Protein AF-A0AAD4KAY8-F1 (afdb_monomer_lite)

Structure (mmCIF, N/CA/C/O backbone):
data_AF-A0AAD4KAY8-F1
#
_entry.id   AF-A0AAD4KAY8-F1
#
loop_
_atom_site.group_PDB
_atom_site.id
_atom_site.type_symbol
_atom_site.label_atom_id
_atom_site.label_alt_id
_atom_site.label_comp_id
_atom_site.label_asym_id
_atom_site.label_entity_id
_atom_site.label_seq_id
_atom_site.pdbx_PDB_ins_code
_atom_site.Cartn_x
_atom_site.Cartn_y
_atom_site.Cartn_z
_atom_site.occupancy
_atom_site.B_iso_or_equiv
_atom_site.auth_seq_id
_atom_site.auth_comp_id
_atom_site.auth_asym_id
_atom_site.auth_atom_id
_atom_site.pdbx_PDB_model_num
ATOM 1 N N . LYS A 1 1 ? -42.392 34.243 17.794 1.00 36.31 1 LYS A N 1
ATOM 2 C CA . LYS A 1 1 ? -41.174 33.563 17.279 1.00 36.31 1 LYS A CA 1
ATOM 3 C C . LYS A 1 1 ? -41.173 32.119 17.792 1.00 36.31 1 LYS A C 1
ATOM 5 O O . LYS A 1 1 ? -40.997 31.931 18.987 1.00 36.31 1 LYS A O 1
ATOM 10 N N . LYS A 1 2 ? -41.476 31.123 16.945 1.00 36.28 2 LYS A N 1
ATOM 11 C CA . LYS A 1 2 ? -41.478 29.690 17.316 1.00 36.28 2 LYS A CA 1
ATOM 12 C C . LYS A 1 2 ? -40.040 29.150 17.259 1.00 36.28 2 LYS A C 1
ATOM 14 O O . LYS A 1 2 ? -39.381 29.322 16.239 1.00 36.28 2 LYS A O 1
ATOM 19 N N . LYS A 1 3 ? -39.562 28.533 18.347 1.00 36.69 3 LYS A N 1
ATOM 20 C CA . LYS A 1 3 ? -38.301 27.770 18.392 1.00 36.69 3 LYS A CA 1
ATOM 21 C C . LYS A 1 3 ? -38.466 26.500 17.550 1.00 36.69 3 LYS A C 1
ATOM 23 O O . LYS A 1 3 ? -39.408 25.746 17.780 1.00 36.69 3 LYS A O 1
ATOM 28 N N . ALA A 1 4 ? -37.568 26.281 16.592 1.00 39.19 4 ALA A N 1
ATOM 29 C CA . ALA A 1 4 ? -37.466 25.016 15.875 1.00 39.19 4 ALA A CA 1
ATOM 30 C C . ALA A 1 4 ? -36.885 23.957 16.822 1.00 39.19 4 ALA A C 1
ATOM 32 O O . ALA A 1 4 ? -35.820 24.158 17.408 1.00 39.19 4 ALA A O 1
ATOM 33 N N . ALA A 1 5 ? -37.624 22.866 17.008 1.00 39.81 5 ALA A N 1
ATOM 34 C CA . ALA A 1 5 ? -37.174 21.705 17.754 1.00 39.81 5 ALA A CA 1
ATOM 35 C C . ALA A 1 5 ? -36.004 21.045 17.008 1.00 39.81 5 ALA A C 1
ATOM 37 O O . ALA A 1 5 ? -36.110 20.732 15.823 1.00 39.81 5 ALA A O 1
ATOM 38 N N . SER A 1 6 ? -34.891 20.860 17.714 1.00 44.34 6 SER A N 1
ATOM 39 C CA . SER A 1 6 ? -33.752 20.056 17.276 1.00 44.34 6 SER A CA 1
ATOM 40 C C . SER A 1 6 ? -34.209 18.605 17.133 1.00 44.34 6 SER A C 1
ATOM 42 O O . SER A 1 6 ? -34.386 17.918 18.135 1.00 44.34 6 SER A O 1
ATOM 44 N N . ALA A 1 7 ? -34.437 18.150 15.901 1.00 42.81 7 ALA A N 1
ATOM 45 C CA . ALA A 1 7 ? -34.667 16.741 15.621 1.00 42.81 7 ALA A CA 1
ATOM 46 C C . ALA A 1 7 ? -33.369 15.972 15.901 1.00 42.81 7 ALA A C 1
ATOM 48 O O . ALA A 1 7 ? -32.362 16.186 15.225 1.00 42.81 7 ALA A O 1
ATOM 49 N N . GLU A 1 8 ? -33.380 15.108 16.916 1.00 43.66 8 GLU A N 1
ATOM 50 C CA . GLU A 1 8 ? -32.260 14.210 17.186 1.00 43.66 8 GLU A CA 1
ATOM 51 C C . GLU A 1 8 ? -31.986 13.336 15.949 1.00 43.66 8 GLU A C 1
ATOM 53 O O . GLU A 1 8 ? -32.925 12.797 15.348 1.00 43.66 8 GLU A O 1
ATOM 58 N N . PRO A 1 9 ? -30.717 13.202 15.525 1.00 45.34 9 PRO A N 1
ATOM 59 C CA . PRO A 1 9 ? -30.378 12.424 14.346 1.00 45.34 9 PRO A CA 1
ATOM 60 C C . PRO A 1 9 ? -30.723 10.952 14.595 1.00 45.34 9 PRO A C 1
ATOM 62 O O . PRO A 1 9 ? -30.196 10.317 15.507 1.00 45.34 9 PRO A O 1
ATOM 65 N N . LYS A 1 10 ? -31.625 10.398 13.777 1.00 49.97 10 LYS A N 1
ATOM 66 C CA . LYS A 1 10 ? -31.966 8.970 13.799 1.00 49.97 10 LYS A CA 1
ATOM 67 C C . LYS A 1 10 ? -30.726 8.160 13.411 1.00 49.97 10 LYS A C 1
ATOM 69 O O . LYS A 1 10 ? -30.327 8.162 12.251 1.00 49.97 10 LYS A O 1
ATOM 74 N N . PHE A 1 11 ? -30.119 7.481 14.381 1.00 45.50 11 PHE A N 1
ATOM 75 C CA . PHE A 1 11 ? -28.965 6.611 14.159 1.00 45.50 11 PHE A CA 1
ATOM 76 C C . PHE A 1 11 ? -29.400 5.313 13.466 1.00 45.50 11 PHE A C 1
ATOM 78 O O . PHE A 1 11 ? -29.988 4.436 14.098 1.00 45.50 11 PHE A O 1
ATOM 85 N N . ASP A 1 12 ? -29.086 5.175 12.179 1.00 54.50 12 ASP A N 1
ATOM 86 C CA . ASP A 1 12 ? -29.173 3.894 11.472 1.00 54.50 12 ASP A CA 1
ATOM 87 C C . ASP A 1 12 ? -27.870 3.093 11.675 1.00 54.50 12 ASP A C 1
ATOM 89 O O . ASP A 1 12 ? -26.769 3.649 11.681 1.00 54.50 12 ASP A O 1
ATOM 93 N N . LYS A 1 13 ? -27.972 1.766 11.825 1.00 49.97 13 LYS A N 1
ATOM 94 C CA . LYS A 1 13 ? -26.825 0.848 11.974 1.00 49.97 13 LYS A CA 1
ATOM 95 C C . LYS A 1 13 ? -25.861 0.943 10.784 1.00 49.97 13 LYS A C 1
ATOM 97 O O . LYS A 1 13 ? -24.660 0.737 10.952 1.00 49.97 13 LYS A O 1
ATOM 102 N N . ASN A 1 14 ? -26.366 1.340 9.617 1.00 53.44 14 ASN A N 1
ATOM 103 C CA . ASN A 1 14 ? -25.578 1.570 8.404 1.00 53.44 14 ASN A CA 1
ATOM 104 C C . ASN A 1 14 ? -24.743 2.866 8.443 1.00 53.44 14 ASN A C 1
ATOM 106 O O . ASN A 1 14 ? -23.851 3.041 7.619 1.00 53.44 14 ASN A O 1
ATOM 110 N N . MET A 1 15 ? -24.975 3.761 9.413 1.00 51.41 15 MET A N 1
ATOM 111 C CA . MET A 1 15 ? -24.183 4.986 9.602 1.00 51.41 15 MET A CA 1
ATOM 112 C C . MET A 1 15 ? -22.909 4.759 10.418 1.00 51.41 15 MET A C 1
ATOM 114 O O . MET A 1 15 ? -22.069 5.652 10.502 1.00 51.41 15 MET A O 1
ATOM 118 N N . PHE A 1 16 ? -22.732 3.583 11.026 1.00 57.53 16 PHE A N 1
ATOM 119 C CA . PHE A 1 16 ? -21.571 3.311 11.874 1.00 57.53 16 PHE A CA 1
ATOM 120 C C . PHE A 1 16 ? -20.233 3.419 11.115 1.00 57.53 16 PHE A C 1
ATOM 122 O O . PHE A 1 16 ? -19.328 4.077 11.627 1.00 57.53 16 PHE A O 1
ATOM 129 N N . PRO A 1 17 ? -20.096 2.894 9.880 1.00 53.69 17 PRO A N 1
ATOM 130 C CA . PRO A 1 17 ? -18.891 3.087 9.072 1.00 53.69 17 PRO A CA 1
ATOM 131 C C . PRO A 1 17 ? -18.661 4.548 8.636 1.00 53.69 17 PRO A C 1
ATOM 133 O O . PRO A 1 17 ? -17.521 5.016 8.638 1.00 53.69 17 PRO A O 1
ATOM 136 N N . LEU A 1 18 ? -19.735 5.292 8.324 1.00 52.56 18 LEU A N 1
ATOM 137 C CA . LEU A 1 18 ? -19.691 6.730 8.006 1.00 52.56 18 LEU A CA 1
ATOM 138 C C . LEU A 1 18 ? -19.174 7.538 9.202 1.00 52.56 18 LEU A C 1
ATOM 140 O O . LEU A 1 18 ? -18.240 8.329 9.065 1.00 52.56 18 LEU A O 1
ATOM 144 N N . MET A 1 19 ? -19.714 7.281 10.393 1.00 55.97 19 MET A N 1
ATOM 145 C CA . MET A 1 19 ? -19.264 7.925 11.624 1.00 55.97 19 MET A CA 1
ATOM 146 C C . MET A 1 19 ? -17.838 7.540 11.990 1.00 55.97 19 MET A C 1
ATOM 148 O O . MET A 1 19 ? -17.066 8.401 12.393 1.00 55.97 19 MET A O 1
ATOM 152 N N . LEU A 1 20 ? -17.451 6.277 11.797 1.00 58.75 20 LEU A N 1
ATOM 153 C CA . LEU A 1 20 ? -16.079 5.850 12.044 1.00 58.75 20 LEU A CA 1
ATOM 154 C C . LEU A 1 20 ? -15.080 6.599 11.165 1.00 58.75 20 LEU A C 1
ATOM 156 O O . LEU A 1 20 ? -14.013 6.980 11.636 1.00 58.75 20 LEU A O 1
ATOM 160 N N . SER A 1 21 ? -15.429 6.822 9.896 1.00 52.41 21 SER A N 1
ATOM 161 C CA . SER A 1 21 ? -14.583 7.573 8.971 1.00 52.41 21 SER A CA 1
ATOM 162 C C . SER A 1 21 ? -14.414 9.032 9.414 1.00 52.41 21 SER A C 1
ATOM 164 O O . SER A 1 21 ? -13.287 9.517 9.456 1.00 52.41 21 SER A O 1
ATOM 166 N N . GLY A 1 22 ? -15.497 9.690 9.849 1.00 50.00 22 GLY A N 1
ATOM 167 C CA . GLY A 1 22 ? -15.484 11.068 10.355 1.00 50.00 22 GLY A CA 1
ATOM 168 C C . GLY A 1 22 ? -14.915 11.231 11.766 1.00 50.00 22 GLY A C 1
ATOM 169 O O . GLY A 1 22 ? -14.688 12.355 12.200 1.00 50.00 22 GLY A O 1
ATOM 170 N N . LEU A 1 23 ? -14.691 10.128 12.485 1.00 50.00 23 LEU A N 1
ATOM 171 C CA . LEU A 1 23 ? -14.100 10.129 13.822 1.00 50.00 23 LEU A CA 1
ATOM 172 C C . LEU A 1 23 ? -12.620 9.721 13.816 1.00 50.00 23 LEU A C 1
ATOM 174 O O . LEU A 1 23 ? -11.842 10.179 14.649 1.00 50.00 23 LEU A O 1
ATOM 178 N N . LEU A 1 24 ? -12.218 8.874 12.862 1.00 53.47 24 LEU A N 1
ATOM 179 C CA . LEU A 1 24 ? -10.817 8.519 12.615 1.00 53.47 24 LEU A CA 1
ATOM 180 C C . LEU A 1 24 ? -10.077 9.576 11.778 1.00 53.47 24 LEU A C 1
ATOM 182 O O . LEU A 1 24 ? -8.848 9.618 11.799 1.00 53.47 24 LEU A O 1
ATOM 186 N N . LEU A 1 25 ? -10.804 10.431 11.059 1.00 48.06 25 LEU A N 1
ATOM 187 C CA . LEU A 1 25 ? -10.283 11.581 10.323 1.00 48.06 25 LEU A CA 1
ATOM 188 C C . LEU A 1 25 ? -10.868 12.852 10.946 1.00 48.06 25 LEU A C 1
ATOM 190 O O . LEU A 1 25 ? -12.035 12.863 11.315 1.00 48.06 25 LEU A O 1
ATOM 194 N N . LYS A 1 26 ? -10.082 13.934 11.060 1.00 43.00 26 LYS A N 1
ATOM 195 C CA . LYS A 1 26 ? -10.630 15.260 11.413 1.00 43.00 26 LYS A CA 1
ATOM 196 C C . LYS A 1 26 ? -11.836 15.577 10.507 1.00 43.00 26 LYS A C 1
ATOM 198 O O . LYS A 1 26 ? -11.803 15.184 9.339 1.00 43.00 26 LYS A O 1
ATOM 203 N N . PRO A 1 27 ? -12.865 16.281 11.015 1.00 38.31 27 PRO A N 1
ATOM 204 C CA . PRO A 1 27 ? -14.158 16.398 10.351 1.00 38.31 27 PRO A CA 1
ATOM 205 C C . PRO A 1 27 ? -14.000 17.106 9.003 1.00 38.31 27 PRO A C 1
ATOM 207 O O . PRO A 1 27 ? -13.787 18.314 8.937 1.00 38.31 27 PRO A O 1
ATOM 210 N N . GLY A 1 28 ? -14.072 16.326 7.929 1.00 44.38 28 GLY A N 1
ATOM 211 C CA . GLY A 1 28 ? -14.310 16.799 6.572 1.00 44.38 28 GLY A CA 1
ATOM 212 C C . GLY A 1 28 ? -15.764 16.519 6.182 1.00 44.38 28 GLY A C 1
ATOM 213 O O . GLY A 1 28 ? -16.425 15.718 6.849 1.00 44.38 28 GLY A O 1
ATOM 214 N N . PRO A 1 29 ? -16.284 17.172 5.130 1.00 39.28 29 PRO A N 1
ATOM 215 C CA . PRO A 1 29 ? -17.653 16.956 4.673 1.00 39.28 29 PRO A CA 1
ATOM 216 C C . PRO A 1 29 ? -17.898 15.468 4.368 1.00 39.28 29 PRO A C 1
ATOM 218 O O . PRO A 1 29 ? -16.969 14.775 3.937 1.00 39.28 29 PRO A O 1
ATOM 221 N N . PRO A 1 30 ? -19.123 14.958 4.602 1.00 45.25 30 PRO A N 1
ATOM 222 C CA . PRO A 1 30 ? -19.436 13.555 4.380 1.00 45.25 30 PRO A CA 1
ATOM 223 C C . PRO A 1 30 ? -19.194 13.223 2.908 1.00 45.25 30 PRO A C 1
ATOM 225 O O . PRO A 1 30 ? -19.832 13.789 2.020 1.00 45.25 30 PRO A O 1
ATOM 228 N N . LEU A 1 31 ? -18.245 12.321 2.645 1.00 46.00 31 LEU A N 1
ATOM 229 C CA . LEU A 1 31 ? -18.086 11.765 1.311 1.00 46.00 31 LEU A CA 1
ATOM 230 C C . LEU A 1 31 ? -19.378 11.011 0.978 1.00 46.00 31 LEU A C 1
ATOM 232 O O . LEU A 1 31 ? -19.847 10.184 1.760 1.00 46.00 31 LEU A O 1
ATOM 236 N N . ASN A 1 32 ? -19.957 11.325 -0.177 1.00 43.53 32 ASN A N 1
ATOM 237 C CA . ASN A 1 32 ? -21.133 10.658 -0.720 1.00 43.53 32 ASN A CA 1
ATOM 238 C C . ASN A 1 32 ? -20.704 9.277 -1.256 1.00 43.53 32 ASN A C 1
ATOM 240 O O . ASN A 1 32 ? -20.584 9.066 -2.457 1.00 43.53 32 ASN A O 1
ATOM 244 N N . VAL A 1 33 ? -20.337 8.384 -0.335 1.00 48.16 33 VAL A N 1
ATOM 245 C CA . VAL A 1 33 ? -19.791 7.046 -0.593 1.00 48.16 33 VAL A CA 1
ATOM 246 C C . VAL A 1 33 ? -20.963 6.084 -0.749 1.00 48.16 33 VAL A C 1
ATOM 248 O O . VAL A 1 33 ? -21.768 5.937 0.175 1.00 48.16 33 VAL A O 1
ATOM 251 N N . LYS A 1 34 ? -21.084 5.423 -1.906 1.00 48.19 34 LYS A N 1
ATOM 252 C CA . LYS A 1 34 ? -22.111 4.389 -2.105 1.00 48.19 34 LYS A CA 1
ATOM 253 C C . LYS A 1 34 ? -21.877 3.254 -1.109 1.00 48.19 34 LYS A C 1
ATOM 255 O O . LYS A 1 34 ? -20.740 2.857 -0.886 1.00 48.19 34 LYS A O 1
ATOM 260 N N . LEU A 1 35 ? -22.942 2.687 -0.533 1.00 47.69 35 LEU A N 1
ATOM 261 C CA . LEU A 1 35 ? -22.835 1.648 0.505 1.00 47.69 35 LEU A CA 1
ATOM 262 C C . LEU A 1 35 ? -21.985 0.433 0.061 1.00 47.69 35 LEU A C 1
ATOM 264 O O . LEU A 1 35 ? -21.334 -0.215 0.875 1.00 47.69 35 LEU A O 1
ATOM 268 N N . GLU A 1 36 ? -21.950 0.160 -1.243 1.00 50.38 36 GLU A N 1
ATOM 269 C CA . GLU A 1 36 ? -21.136 -0.875 -1.892 1.00 50.38 36 GLU A CA 1
ATOM 270 C C . GLU A 1 36 ? -19.626 -0.692 -1.661 1.00 50.38 36 GLU A C 1
ATOM 272 O O . GLU A 1 36 ? -18.888 -1.674 -1.574 1.00 50.38 36 GLU A O 1
ATOM 277 N N . GLU A 1 37 ? -19.162 0.546 -1.473 1.00 50.72 37 GLU A N 1
ATOM 278 C CA . GLU A 1 37 ? -17.761 0.859 -1.197 1.00 50.72 37 GLU A CA 1
ATOM 279 C C . GLU A 1 37 ? -17.325 0.409 0.214 1.00 50.72 37 GLU A C 1
ATOM 281 O O . GLU A 1 37 ? -16.130 0.204 0.435 1.00 50.72 37 GLU A O 1
ATOM 286 N N . TYR A 1 38 ? -18.263 0.123 1.134 1.00 55.66 38 TYR A N 1
ATOM 287 C CA . TYR A 1 38 ? -17.968 -0.461 2.455 1.00 55.66 38 TYR A CA 1
ATOM 288 C C . TYR A 1 38 ? -17.605 -1.949 2.426 1.00 55.66 38 TYR A C 1
ATOM 290 O O . TYR A 1 38 ? -17.139 -2.486 3.435 1.00 55.66 38 TYR A O 1
ATOM 298 N N . ASN A 1 39 ? -17.769 -2.632 1.289 1.00 64.94 39 ASN A N 1
ATOM 299 C CA . ASN A 1 39 ? -17.306 -4.014 1.149 1.00 64.94 39 ASN A CA 1
ATOM 300 C C . ASN A 1 39 ? -15.783 -4.120 0.979 1.00 64.94 39 ASN A C 1
ATOM 302 O O . ASN A 1 39 ? -15.229 -5.217 1.107 1.00 64.94 39 ASN A O 1
ATOM 306 N N . HIS A 1 40 ? -15.087 -3.005 0.737 1.00 74.25 40 HIS A N 1
ATOM 307 C CA . HIS A 1 40 ? -13.633 -2.988 0.627 1.00 74.25 40 HIS A CA 1
ATOM 308 C C . HIS A 1 40 ? -12.994 -3.044 2.016 1.00 74.25 40 HIS A C 1
ATOM 310 O O . HIS A 1 40 ? -12.752 -2.031 2.667 1.00 74.25 40 HIS A O 1
ATOM 316 N N . LYS A 1 41 ? -12.731 -4.265 2.483 1.00 86.38 41 LYS A N 1
ATOM 317 C CA . LYS A 1 41 ? -12.067 -4.545 3.769 1.00 86.38 41 LYS A CA 1
ATOM 318 C C . LYS A 1 41 ? -10.551 -4.670 3.647 1.00 86.38 41 LYS A C 1
ATOM 320 O O . LYS A 1 41 ? -9.884 -5.023 4.617 1.00 86.38 41 LYS A O 1
ATOM 325 N N . TYR A 1 42 ? -10.006 -4.419 2.462 1.00 92.88 42 TYR A N 1
ATOM 326 C CA . TYR A 1 42 ? -8.589 -4.573 2.183 1.00 92.88 42 TYR A CA 1
ATOM 327 C C . TYR A 1 42 ? -8.062 -3.359 1.428 1.00 92.88 42 TYR A C 1
ATOM 329 O O . TYR A 1 42 ? -8.736 -2.785 0.572 1.00 92.88 42 TYR A O 1
ATOM 337 N N . LEU A 1 43 ? -6.832 -2.987 1.755 1.00 95.62 43 LEU A N 1
ATOM 338 C CA . LEU A 1 43 ? -6.012 -2.104 0.947 1.00 95.62 43 LEU A CA 1
ATOM 339 C C . LEU A 1 43 ? -5.036 -2.984 0.164 1.00 95.62 43 LEU A C 1
ATOM 341 O O . LEU A 1 43 ? -4.174 -3.637 0.760 1.00 95.62 43 LEU A O 1
ATOM 345 N N . GLY A 1 44 ? -5.216 -3.033 -1.152 1.00 96.50 44 GLY A N 1
ATOM 346 C CA . GLY A 1 44 ? -4.275 -3.639 -2.079 1.00 96.50 44 GLY A CA 1
ATOM 347 C C . GLY A 1 44 ? -3.183 -2.641 -2.437 1.00 96.50 44 GLY A C 1
ATOM 348 O O . GLY A 1 44 ? -3.428 -1.441 -2.534 1.00 96.50 44 GLY A O 1
ATOM 349 N N . VAL A 1 45 ? -1.967 -3.136 -2.610 1.00 97.31 45 VAL A N 1
ATOM 350 C CA . VAL A 1 45 ? -0.823 -2.372 -3.095 1.00 97.31 45 VAL A CA 1
ATOM 351 C C . VAL A 1 45 ? -0.149 -3.161 -4.203 1.00 97.31 45 VAL A C 1
ATOM 353 O O . VAL A 1 45 ? 0.313 -4.282 -3.974 1.00 97.31 45 VAL A O 1
ATOM 356 N N . LEU A 1 46 ? -0.104 -2.574 -5.394 1.00 97.25 46 LEU A N 1
ATOM 357 C CA . LEU A 1 46 ? 0.672 -3.066 -6.523 1.00 97.25 46 LEU A CA 1
ATOM 358 C C . LEU A 1 46 ? 2.082 -2.468 -6.442 1.00 97.25 46 LEU A C 1
ATOM 360 O O . LEU A 1 46 ? 2.234 -1.246 -6.458 1.00 97.25 46 LEU A O 1
ATOM 364 N N . CYS A 1 47 ? 3.102 -3.320 -6.348 1.00 95.94 47 CYS A N 1
ATOM 365 C CA . CYS A 1 47 ? 4.503 -2.913 -6.293 1.00 95.94 47 CYS A CA 1
ATOM 366 C C . CYS A 1 47 ? 5.129 -3.041 -7.683 1.00 95.94 47 CYS A C 1
ATOM 368 O O . CYS A 1 47 ? 5.197 -4.131 -8.259 1.00 95.94 47 CYS A O 1
ATOM 370 N N . ILE A 1 48 ? 5.630 -1.927 -8.198 1.00 95.56 48 ILE A N 1
ATOM 371 C CA . ILE A 1 48 ? 6.207 -1.800 -9.533 1.00 95.56 48 ILE A CA 1
ATOM 372 C C . ILE A 1 48 ? 7.629 -1.269 -9.383 1.00 95.56 48 ILE A C 1
ATOM 374 O O . ILE A 1 48 ? 7.920 -0.440 -8.521 1.00 95.56 48 ILE A O 1
ATOM 378 N N . LYS A 1 49 ? 8.534 -1.739 -10.232 1.00 94.50 49 LYS A N 1
ATOM 379 C CA . LYS A 1 49 ? 9.885 -1.205 -10.372 1.00 94.50 49 LYS A CA 1
ATOM 380 C C . LYS A 1 49 ? 9.976 -0.438 -11.684 1.00 94.50 49 LYS A C 1
ATOM 382 O O . LYS A 1 49 ? 9.692 -1.004 -12.735 1.00 94.50 49 LYS A O 1
ATOM 387 N N . ASN A 1 50 ? 10.415 0.814 -11.632 1.00 93.94 50 ASN A N 1
ATOM 388 C CA . ASN A 1 50 ? 10.818 1.548 -12.824 1.00 93.94 50 ASN A CA 1
ATOM 389 C C . ASN A 1 50 ? 12.303 1.270 -13.096 1.00 93.94 50 ASN A C 1
ATOM 391 O O . ASN A 1 50 ? 13.172 1.636 -12.301 1.00 93.94 50 ASN A O 1
ATOM 395 N N . LYS A 1 51 ? 12.593 0.591 -14.208 1.00 88.94 51 LYS A N 1
ATOM 396 C CA . LYS A 1 51 ? 13.951 0.197 -14.607 1.00 88.94 51 LYS A CA 1
ATOM 397 C C . LYS A 1 51 ? 14.813 1.387 -15.013 1.00 88.94 51 LYS A C 1
ATOM 399 O O . LYS A 1 51 ? 16.017 1.357 -14.786 1.00 88.94 51 LYS A O 1
ATOM 404 N N . LYS A 1 52 ? 14.206 2.420 -15.596 1.00 90.69 52 LYS A N 1
ATOM 405 C CA . LYS A 1 52 ? 14.911 3.586 -16.130 1.00 90.69 52 LYS A CA 1
ATOM 406 C C . LYS A 1 52 ? 15.356 4.541 -15.031 1.00 90.69 52 LYS A C 1
ATOM 408 O O . LYS A 1 52 ? 16.491 5.002 -15.043 1.00 90.69 52 LYS A O 1
ATOM 413 N N . SER A 1 53 ? 14.476 4.832 -14.076 1.00 90.25 53 SER A N 1
ATOM 414 C CA . SER A 1 53 ? 14.753 5.792 -12.999 1.00 90.25 53 SER A CA 1
ATOM 415 C C . SER A 1 53 ? 15.189 5.152 -11.680 1.00 90.25 53 SER A C 1
ATOM 417 O O . SER A 1 53 ? 15.474 5.874 -10.730 1.00 90.25 53 SER A O 1
ATOM 419 N N . ASN A 1 54 ? 15.271 3.817 -11.601 1.00 89.25 54 ASN A N 1
ATOM 420 C CA . ASN A 1 54 ? 15.631 3.089 -10.378 1.00 89.25 54 ASN A CA 1
ATOM 421 C C . ASN A 1 54 ? 14.769 3.472 -9.156 1.00 89.25 54 ASN A C 1
ATOM 423 O O . ASN A 1 54 ? 15.252 3.542 -8.021 1.00 89.25 54 ASN A O 1
ATOM 427 N N . VAL A 1 55 ? 13.467 3.663 -9.381 1.00 93.88 55 VAL A N 1
ATOM 428 C CA . VAL A 1 55 ? 12.481 3.889 -8.314 1.00 93.88 55 VAL A CA 1
ATOM 429 C C . VAL A 1 55 ? 11.512 2.717 -8.197 1.00 93.88 55 VAL A C 1
ATOM 431 O O . VAL A 1 55 ? 11.250 1.989 -9.159 1.00 93.88 55 VAL A O 1
ATOM 434 N N . ARG A 1 56 ? 10.965 2.536 -6.997 1.00 94.38 56 ARG A N 1
ATOM 435 C CA . ARG A 1 56 ? 9.798 1.699 -6.726 1.00 94.38 56 ARG A CA 1
ATOM 436 C C . ARG A 1 56 ? 8.555 2.574 -6.734 1.00 94.38 56 ARG A C 1
ATOM 438 O O . ARG A 1 56 ? 8.564 3.672 -6.189 1.00 94.38 56 ARG A O 1
ATOM 445 N N . ILE A 1 57 ? 7.499 2.065 -7.344 1.00 95.44 57 ILE A N 1
ATOM 446 C CA . ILE A 1 57 ? 6.186 2.691 -7.397 1.00 95.44 57 ILE A CA 1
ATOM 447 C C . ILE A 1 57 ? 5.217 1.762 -6.674 1.00 95.44 57 ILE A C 1
ATOM 449 O O . ILE A 1 57 ? 5.158 0.566 -6.963 1.00 95.44 57 ILE A O 1
ATOM 453 N N . TYR A 1 58 ? 4.464 2.312 -5.733 1.00 96.88 58 TYR A N 1
ATOM 454 C CA . TYR A 1 58 ? 3.445 1.601 -4.976 1.00 96.88 58 TYR A CA 1
ATOM 455 C C . TYR A 1 58 ? 2.089 2.227 -5.277 1.00 96.88 58 TYR A C 1
ATOM 457 O O . TYR A 1 58 ? 1.823 3.350 -4.853 1.00 96.88 58 TYR A O 1
ATOM 465 N N . HIS A 1 59 ? 1.237 1.507 -6.003 1.00 97.19 59 HIS A N 1
ATOM 466 C CA . HIS A 1 59 ? -0.134 1.936 -6.274 1.00 97.19 59 HIS A CA 1
ATOM 467 C C . HIS A 1 59 ? -1.075 1.258 -5.279 1.00 97.19 59 HIS A C 1
ATOM 469 O O . HIS A 1 59 ? -1.268 0.044 -5.317 1.00 97.19 59 HIS A O 1
ATOM 475 N N . MET A 1 60 ? -1.642 2.050 -4.374 1.00 97.12 60 MET A N 1
ATOM 476 C CA . MET A 1 60 ? -2.603 1.637 -3.359 1.00 97.12 60 MET A CA 1
ATOM 477 C C . MET A 1 60 ? -4.041 1.756 -3.872 1.00 97.12 60 MET A C 1
ATOM 479 O O . MET A 1 60 ? -4.435 2.807 -4.368 1.00 97.12 60 MET A O 1
ATOM 483 N N . PHE A 1 61 ? -4.853 0.719 -3.695 1.00 95.25 61 PHE A N 1
ATOM 484 C CA . PHE A 1 61 ? -6.244 0.706 -4.140 1.00 95.25 61 PHE A CA 1
ATOM 485 C C . PHE A 1 61 ? -7.142 -0.078 -3.165 1.00 95.25 61 PHE A C 1
ATOM 487 O O . PHE A 1 61 ? -6.695 -1.050 -2.545 1.00 95.25 61 PHE A O 1
ATOM 494 N N . PRO A 1 62 ? -8.405 0.341 -2.973 1.00 93.75 62 PRO A N 1
ATOM 495 C CA . PRO A 1 62 ? -9.365 -0.424 -2.186 1.00 93.75 62 PRO A CA 1
ATOM 496 C C . PRO A 1 62 ? -9.711 -1.730 -2.908 1.00 93.75 62 PRO A C 1
ATOM 498 O O . PRO A 1 62 ? -9.883 -1.751 -4.121 1.00 93.75 62 PRO A O 1
ATOM 501 N N . THR A 1 63 ? -9.825 -2.824 -2.159 1.00 93.38 63 THR A N 1
ATOM 502 C CA . THR A 1 63 ? -10.197 -4.135 -2.707 1.00 93.38 63 THR A CA 1
ATOM 503 C C . THR A 1 63 ? -10.995 -4.956 -1.687 1.00 93.38 63 THR A C 1
ATOM 505 O O . THR A 1 63 ? -11.091 -4.605 -0.504 1.00 93.38 63 THR A O 1
ATOM 508 N N . CYS A 1 64 ? -11.619 -6.041 -2.141 1.00 90.81 64 CYS A N 1
ATOM 509 C CA . CYS A 1 64 ? -12.356 -6.981 -1.304 1.00 90.81 64 CYS A CA 1
ATOM 510 C C . CYS A 1 64 ? -11.944 -8.427 -1.607 1.00 90.81 64 CYS A C 1
ATOM 512 O O . CYS A 1 64 ? -11.459 -8.730 -2.693 1.00 90.81 64 CYS A O 1
ATOM 514 N N . GLU A 1 65 ? -12.180 -9.338 -0.662 1.00 88.00 65 GLU A N 1
ATOM 515 C CA . GLU A 1 65 ? -11.761 -10.747 -0.758 1.00 88.00 65 GLU A CA 1
ATOM 516 C C . GLU A 1 65 ? -12.234 -11.436 -2.049 1.00 88.00 65 GLU A C 1
ATOM 518 O O . GLU A 1 65 ? -11.484 -12.183 -2.668 1.00 88.00 65 GLU A O 1
ATOM 523 N N . ARG A 1 66 ? -13.457 -11.129 -2.504 1.00 89.62 66 ARG A N 1
ATOM 524 C CA . ARG A 1 66 ? -14.045 -11.727 -3.714 1.00 89.62 66 ARG A CA 1
ATOM 525 C C . ARG A 1 66 ? -13.410 -11.233 -5.015 1.00 89.62 66 ARG A C 1
ATOM 527 O O . ARG A 1 66 ? -13.406 -11.972 -5.993 1.00 89.62 66 ARG A O 1
ATOM 534 N N . ASN A 1 67 ? -12.904 -9.999 -5.034 1.00 90.25 67 ASN A N 1
ATOM 535 C CA . ASN A 1 67 ? -12.426 -9.342 -6.254 1.00 90.25 67 ASN A CA 1
ATOM 536 C C . ASN A 1 67 ? -10.907 -9.162 -6.291 1.00 90.25 67 ASN A C 1
ATOM 538 O O . ASN A 1 67 ? -10.389 -8.745 -7.318 1.00 90.25 67 ASN A O 1
ATOM 542 N N . ILE A 1 68 ? -10.182 -9.523 -5.229 1.00 91.56 68 ILE A N 1
ATOM 543 C CA . ILE A 1 68 ? -8.758 -9.208 -5.070 1.00 91.56 68 ILE A CA 1
ATOM 544 C C . ILE A 1 68 ? -7.893 -9.591 -6.277 1.00 91.56 68 ILE A C 1
ATOM 546 O O . ILE A 1 68 ? -7.100 -8.779 -6.746 1.00 91.56 68 ILE A O 1
ATOM 550 N N . GLY A 1 69 ? -8.079 -10.792 -6.832 1.00 92.81 69 GLY A N 1
ATOM 551 C CA . GLY A 1 69 ? -7.336 -11.235 -8.014 1.00 92.81 69 GLY A CA 1
ATOM 552 C C . GLY A 1 69 ? -7.644 -10.390 -9.253 1.00 92.81 69 GLY A C 1
ATOM 553 O O . GLY A 1 69 ? -6.728 -9.978 -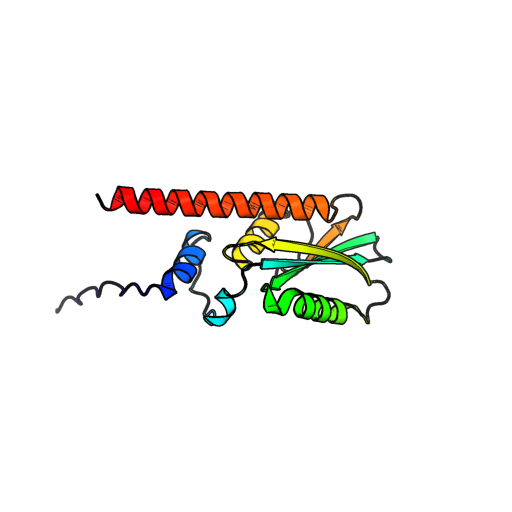9.958 1.00 92.81 69 GLY A O 1
ATOM 554 N N . ARG A 1 70 ? -8.928 -10.079 -9.477 1.00 94.94 70 ARG A N 1
ATOM 555 C CA . ARG A 1 70 ? -9.379 -9.225 -10.585 1.00 94.94 70 ARG A CA 1
ATOM 556 C C . ARG A 1 70 ? -8.862 -7.797 -10.430 1.00 94.94 70 ARG A C 1
ATOM 558 O O . ARG A 1 70 ? -8.404 -7.217 -11.405 1.00 94.94 70 ARG A O 1
ATOM 565 N N . ASP A 1 71 ? -8.917 -7.245 -9.222 1.00 94.94 71 ASP A N 1
ATOM 566 C CA . ASP A 1 71 ? -8.480 -5.876 -8.953 1.00 94.94 71 ASP A CA 1
ATOM 567 C C . ASP A 1 71 ? -6.969 -5.736 -9.184 1.00 94.94 71 ASP A C 1
ATOM 569 O O . ASP A 1 71 ? -6.537 -4.790 -9.836 1.00 94.94 71 ASP A O 1
ATOM 573 N N . TYR A 1 72 ? -6.161 -6.710 -8.744 1.00 96.56 72 TYR A N 1
ATOM 574 C CA . TYR A 1 72 ? -4.730 -6.729 -9.060 1.00 96.56 72 TYR A CA 1
ATOM 575 C C . TYR A 1 72 ? -4.456 -6.824 -10.556 1.00 96.56 72 TYR A C 1
ATOM 577 O O . TYR A 1 72 ? -3.559 -6.142 -11.045 1.00 96.56 72 TYR A O 1
ATOM 585 N N . GLU A 1 73 ? -5.207 -7.652 -11.278 1.00 95.94 73 GLU A N 1
ATOM 586 C CA . GLU A 1 73 ? -5.034 -7.787 -12.721 1.00 95.94 73 GLU A CA 1
ATOM 587 C C . GLU A 1 73 ? -5.380 -6.484 -13.447 1.00 95.94 73 GLU A C 1
ATOM 589 O O . GLU A 1 73 ? -4.581 -5.992 -14.239 1.00 95.94 73 GLU A O 1
ATOM 594 N N . ASN A 1 74 ? -6.495 -5.846 -13.085 1.00 95.56 74 ASN A N 1
ATOM 595 C CA . ASN A 1 74 ? -6.862 -4.530 -13.603 1.00 95.56 74 ASN A CA 1
ATOM 596 C C . ASN A 1 74 ? -5.747 -3.506 -13.363 1.00 95.56 74 ASN A C 1
ATOM 598 O O . ASN A 1 74 ? -5.369 -2.777 -14.276 1.00 95.56 74 ASN A O 1
ATOM 602 N N . MET A 1 75 ? -5.181 -3.481 -12.153 1.00 95.44 75 MET A N 1
ATOM 603 C CA . MET A 1 75 ? -4.090 -2.565 -11.822 1.00 95.44 75 MET A CA 1
ATOM 604 C C . MET A 1 75 ? -2.811 -2.885 -12.598 1.00 95.44 75 MET A C 1
ATOM 606 O O . MET A 1 75 ? -2.117 -1.963 -13.006 1.00 95.44 75 MET A O 1
ATOM 610 N N . ARG A 1 76 ? -2.494 -4.161 -12.852 1.00 94.94 76 ARG A N 1
ATOM 611 C CA . ARG A 1 76 ? -1.349 -4.547 -13.696 1.00 94.94 76 ARG A CA 1
ATOM 612 C C . ARG A 1 76 ? -1.529 -4.084 -15.135 1.00 94.94 76 ARG A C 1
ATOM 614 O O . ARG A 1 76 ? -0.585 -3.547 -15.711 1.00 94.94 76 ARG A O 1
ATOM 621 N N . LEU A 1 77 ? -2.730 -4.243 -15.689 1.00 95.06 77 LEU A N 1
ATOM 622 C CA . LEU A 1 77 ? -3.051 -3.827 -17.054 1.00 95.06 77 LEU A CA 1
ATOM 623 C C . LEU A 1 77 ? -2.872 -2.317 -17.265 1.00 95.06 77 LEU A C 1
ATOM 625 O O . LEU A 1 77 ? -2.444 -1.918 -18.345 1.00 95.06 77 LEU A O 1
ATOM 629 N N . LEU A 1 78 ? -3.092 -1.485 -16.235 1.00 93.62 78 LEU A N 1
ATOM 630 C CA . LEU A 1 78 ? -2.830 -0.037 -16.307 1.00 93.62 78 LEU A CA 1
ATOM 631 C C . LEU A 1 78 ? -1.369 0.304 -16.629 1.00 93.62 78 LEU A C 1
ATOM 633 O O . LEU A 1 78 ? -1.106 1.355 -17.204 1.00 93.62 78 LEU A O 1
ATOM 637 N N . TYR A 1 79 ? -0.428 -0.568 -16.266 1.00 93.81 79 TYR A N 1
ATOM 638 C CA . TYR A 1 79 ? 1.007 -0.349 -16.459 1.00 93.81 79 TYR A CA 1
ATOM 639 C C . TYR A 1 79 ? 1.620 -1.263 -17.525 1.00 93.81 79 TYR A C 1
ATOM 641 O O . TYR A 1 79 ? 2.817 -1.180 -17.777 1.00 93.81 79 TYR A O 1
ATOM 649 N N . ALA A 1 80 ? 0.829 -2.132 -18.161 1.00 90.50 80 ALA A N 1
ATOM 650 C CA . ALA A 1 80 ? 1.338 -3.156 -19.075 1.00 90.50 80 ALA A CA 1
ATOM 651 C C . ALA A 1 80 ? 2.000 -2.579 -20.339 1.00 90.50 80 ALA A C 1
ATOM 653 O O . ALA A 1 80 ? 2.907 -3.198 -20.891 1.00 90.50 80 ALA A O 1
ATOM 654 N N . ASN A 1 81 ? 1.568 -1.393 -20.776 1.00 91.69 81 ASN A N 1
ATOM 655 C CA . ASN A 1 81 ? 2.088 -0.734 -21.976 1.00 91.69 81 ASN A CA 1
ATOM 656 C C . ASN A 1 81 ? 3.334 0.126 -21.713 1.00 91.69 81 ASN A C 1
ATOM 658 O O . ASN A 1 81 ? 3.914 0.653 -22.658 1.00 91.69 81 ASN A O 1
ATOM 662 N N . GLU A 1 82 ? 3.751 0.274 -20.454 1.00 93.25 82 GLU A N 1
ATOM 663 C CA . GLU A 1 82 ? 4.898 1.097 -20.071 1.00 93.25 82 GLU A CA 1
ATOM 664 C C . GLU A 1 82 ? 6.172 0.235 -20.016 1.00 93.25 82 GLU A C 1
ATOM 666 O O . GLU A 1 82 ? 6.365 -0.512 -19.054 1.00 93.25 82 GLU A O 1
ATOM 671 N N . PRO A 1 83 ? 7.081 0.316 -21.008 1.00 90.69 83 PRO A N 1
ATOM 672 C CA . PRO A 1 83 ? 8.194 -0.633 -21.151 1.00 90.69 83 PRO A CA 1
ATOM 673 C C . PRO A 1 83 ? 9.216 -0.553 -20.006 1.00 90.69 83 PRO A C 1
ATOM 675 O O . PRO A 1 83 ? 9.891 -1.536 -19.681 1.00 90.69 83 PRO A O 1
ATOM 678 N N . ASP A 1 84 ? 9.319 0.619 -19.380 1.00 93.69 84 ASP A N 1
ATOM 679 C CA . ASP A 1 84 ? 10.224 0.873 -18.263 1.00 93.69 84 ASP A CA 1
ATOM 680 C C . ASP A 1 84 ? 9.648 0.400 -16.920 1.00 93.69 84 ASP A C 1
ATOM 682 O O . ASP A 1 84 ? 10.394 0.272 -15.943 1.00 93.69 84 ASP A O 1
ATOM 686 N N . LEU A 1 85 ? 8.342 0.130 -16.848 1.00 94.81 85 LEU A N 1
ATOM 687 C CA . LEU A 1 85 ? 7.659 -0.291 -15.633 1.00 94.81 85 LEU A CA 1
ATOM 688 C C . LEU A 1 85 ? 7.516 -1.810 -15.604 1.00 94.81 85 LEU A C 1
ATOM 690 O O . LEU A 1 85 ? 6.990 -2.442 -16.511 1.00 94.81 85 LEU A O 1
ATOM 694 N N . GLN A 1 86 ? 7.984 -2.417 -14.519 1.00 93.44 86 GLN A N 1
ATOM 695 C CA . GLN A 1 86 ? 7.906 -3.855 -14.323 1.00 93.44 86 GLN A CA 1
ATOM 696 C C . GLN A 1 86 ? 7.168 -4.172 -13.032 1.00 93.44 86 GLN A C 1
ATOM 698 O O . GLN A 1 86 ? 7.564 -3.733 -11.951 1.00 93.44 86 GLN A O 1
ATOM 703 N N . TYR A 1 87 ? 6.129 -4.996 -13.140 1.00 93.06 87 TYR A N 1
ATOM 704 C CA . TYR A 1 87 ? 5.500 -5.611 -11.980 1.00 93.06 87 TYR A CA 1
ATOM 705 C C . TYR A 1 87 ? 6.534 -6.389 -11.156 1.00 93.06 87 TYR A C 1
ATOM 707 O O . TYR A 1 87 ? 7.294 -7.194 -11.694 1.00 93.06 87 TYR A O 1
ATOM 715 N N . TYR A 1 88 ? 6.545 -6.151 -9.848 1.00 88.38 88 TYR A N 1
ATOM 716 C CA . TYR A 1 88 ? 7.498 -6.767 -8.934 1.00 88.38 88 TYR A CA 1
ATOM 717 C C . TYR A 1 88 ? 6.807 -7.616 -7.861 1.00 88.38 88 TYR A C 1
ATOM 719 O O . TYR A 1 88 ? 7.193 -8.765 -7.666 1.00 88.38 88 TYR A O 1
ATOM 727 N N . ASN A 1 89 ? 5.792 -7.088 -7.167 1.00 94.06 89 ASN A N 1
ATOM 728 C CA . ASN A 1 89 ? 5.093 -7.823 -6.104 1.00 94.06 89 ASN A CA 1
ATOM 729 C C . ASN A 1 89 ? 3.715 -7.210 -5.781 1.00 94.06 89 ASN A C 1
ATOM 731 O O . ASN A 1 89 ? 3.379 -6.135 -6.272 1.00 94.06 89 ASN A O 1
ATOM 735 N N . ASN A 1 90 ? 2.950 -7.870 -4.913 1.00 94.94 90 ASN A N 1
ATOM 736 C CA . ASN A 1 90 ? 1.676 -7.414 -4.371 1.00 94.94 90 ASN A CA 1
ATOM 737 C C . ASN A 1 90 ? 1.708 -7.444 -2.839 1.00 94.94 90 ASN A C 1
ATOM 739 O O . ASN A 1 90 ? 2.199 -8.398 -2.240 1.00 94.94 90 ASN A O 1
ATOM 743 N N . VAL A 1 91 ? 1.124 -6.434 -2.196 1.00 95.38 91 VAL A N 1
ATOM 744 C CA . VAL A 1 91 ? 0.892 -6.419 -0.744 1.00 95.38 91 VAL A CA 1
ATOM 745 C C . VAL A 1 91 ? -0.576 -6.147 -0.481 1.00 95.38 91 VAL A C 1
ATOM 747 O O . VAL A 1 91 ? -1.130 -5.191 -1.011 1.00 95.38 91 VAL A O 1
ATOM 750 N N . THR A 1 92 ? -1.206 -6.947 0.371 1.00 95.56 92 THR A N 1
ATOM 751 C CA . THR A 1 92 ? -2.592 -6.731 0.792 1.00 95.56 92 THR A CA 1
ATOM 752 C C . THR A 1 92 ? -2.644 -6.608 2.304 1.00 95.56 92 THR A C 1
ATOM 754 O O . THR A 1 92 ? -2.083 -7.434 3.019 1.00 95.56 92 THR A O 1
ATOM 757 N N . THR A 1 93 ? -3.325 -5.582 2.807 1.00 94.88 93 THR A N 1
ATOM 758 C CA . THR A 1 93 ? -3.531 -5.388 4.247 1.00 94.88 93 THR A CA 1
ATOM 759 C C . THR A 1 93 ? -5.015 -5.266 4.550 1.00 94.88 93 THR A C 1
ATOM 761 O O . THR A 1 93 ? -5.715 -4.461 3.936 1.00 94.88 93 THR A O 1
ATOM 764 N N . GLN A 1 94 ? -5.500 -6.058 5.506 1.00 91.31 94 GLN A N 1
ATOM 765 C CA . GLN A 1 94 ? -6.861 -5.921 6.014 1.00 91.31 94 GLN A CA 1
ATOM 766 C C . GLN A 1 94 ? -7.024 -4.579 6.731 1.00 91.31 94 GLN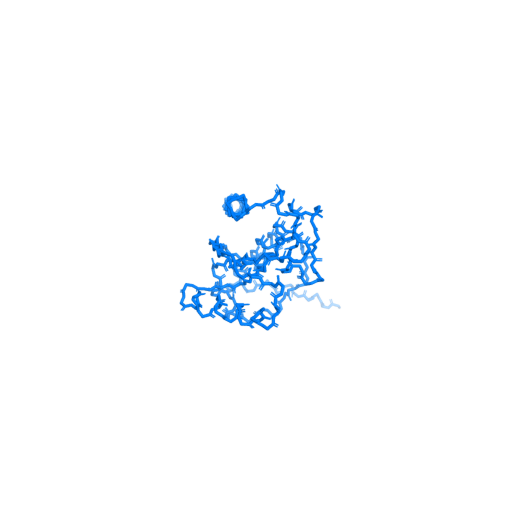 A C 1
ATOM 768 O O . GLN A 1 94 ? -6.118 -4.099 7.409 1.00 91.31 94 GLN A O 1
ATOM 773 N N . THR A 1 95 ? -8.185 -3.958 6.578 1.00 88.50 95 THR A N 1
ATOM 774 C CA . THR A 1 95 ? -8.469 -2.642 7.133 1.00 88.50 95 THR A CA 1
ATOM 775 C C . THR A 1 95 ? -9.955 -2.456 7.405 1.00 88.50 95 THR A C 1
ATOM 777 O O . THR A 1 95 ? -10.809 -3.087 6.787 1.00 88.50 95 THR A O 1
ATOM 780 N N . ILE A 1 96 ? -10.264 -1.569 8.350 1.00 85.19 96 ILE A N 1
ATOM 781 C CA . ILE A 1 96 ? -11.638 -1.129 8.615 1.00 85.19 96 ILE A CA 1
ATOM 782 C C . ILE A 1 96 ? -12.105 -0.186 7.497 1.00 85.19 96 ILE A C 1
ATOM 784 O O . ILE A 1 96 ? -13.264 -0.216 7.100 1.00 85.19 96 ILE A O 1
ATOM 788 N N . CYS A 1 97 ? -11.195 0.657 7.001 1.00 85.75 97 CYS A N 1
ATOM 789 C CA . CYS A 1 97 ? -11.443 1.598 5.918 1.00 85.75 97 CYS A CA 1
ATOM 790 C C . CYS A 1 97 ? -10.143 1.782 5.110 1.00 85.75 97 CYS A C 1
ATOM 792 O O . CYS A 1 97 ? -9.154 2.286 5.662 1.00 85.75 97 CYS A O 1
ATOM 794 N N . PRO A 1 98 ? -10.103 1.376 3.827 1.00 90.19 98 PRO A N 1
ATOM 795 C CA . PRO A 1 98 ? -8.909 1.499 2.988 1.00 90.19 98 PRO A CA 1
ATOM 796 C C . PRO A 1 98 ? -8.429 2.937 2.858 1.00 90.19 98 PRO A C 1
ATOM 798 O O . PRO A 1 98 ? -7.234 3.197 2.968 1.00 90.19 98 PRO A O 1
ATOM 801 N N . GLU A 1 99 ? -9.362 3.877 2.732 1.00 88.88 99 GLU A N 1
ATOM 802 C CA . GLU A 1 99 ? -9.059 5.295 2.582 1.00 88.88 99 GLU A CA 1
ATOM 803 C C . GLU A 1 99 ? -8.360 5.875 3.821 1.00 88.88 99 GLU A C 1
ATOM 805 O O . GLU A 1 99 ? -7.347 6.568 3.713 1.00 88.88 99 GLU A O 1
ATOM 810 N N . THR A 1 100 ? -8.832 5.535 5.023 1.00 88.56 100 THR A N 1
ATOM 811 C CA . THR A 1 100 ? -8.189 5.976 6.270 1.00 88.56 100 THR A CA 1
ATOM 812 C C . THR A 1 100 ? -6.791 5.375 6.420 1.00 88.56 100 THR A C 1
ATOM 814 O O . THR A 1 100 ? -5.865 6.058 6.867 1.00 88.56 100 THR A O 1
ATOM 817 N N . LEU A 1 101 ? -6.606 4.100 6.050 1.00 92.94 101 LEU A N 1
ATOM 818 C CA . LEU A 1 101 ? -5.291 3.451 6.073 1.00 92.94 101 LEU A CA 1
ATOM 819 C C . LEU A 1 101 ? -4.329 4.084 5.064 1.00 92.94 101 LEU A C 1
ATOM 821 O O . LEU A 1 101 ? -3.204 4.404 5.441 1.00 92.94 101 LEU A O 1
ATOM 825 N N . ARG A 1 102 ? -4.789 4.358 3.840 1.00 94.06 102 ARG A N 1
ATOM 826 C CA . ARG A 1 102 ? -4.023 5.073 2.814 1.00 94.06 102 ARG A CA 1
ATOM 827 C C . ARG A 1 102 ? -3.585 6.453 3.301 1.00 94.06 102 ARG A C 1
ATOM 829 O O . ARG A 1 102 ? -2.400 6.758 3.261 1.00 94.06 102 ARG A O 1
ATOM 836 N N . ARG A 1 103 ? -4.491 7.259 3.865 1.00 92.31 103 ARG A N 1
ATOM 837 C CA . ARG A 1 103 ? -4.144 8.579 4.438 1.00 92.31 103 ARG A CA 1
ATOM 838 C C . ARG A 1 103 ? -3.149 8.483 5.595 1.00 92.31 103 ARG A C 1
ATOM 840 O O . ARG A 1 103 ? -2.254 9.318 5.722 1.00 92.31 103 ARG A O 1
ATOM 847 N N . SER A 1 104 ? -3.281 7.452 6.429 1.00 92.38 104 SER A N 1
ATOM 848 C CA . SER A 1 104 ? -2.322 7.187 7.508 1.00 92.38 104 SER A CA 1
ATOM 849 C C . SER A 1 104 ? -0.942 6.832 6.945 1.00 92.38 104 SER A C 1
ATOM 851 O O . SER A 1 104 ? 0.068 7.299 7.467 1.00 92.38 104 SER A O 1
ATOM 853 N N . ALA A 1 105 ? -0.898 6.055 5.858 1.00 94.00 105 ALA A N 1
ATOM 854 C CA . ALA A 1 105 ? 0.331 5.729 5.148 1.00 94.00 105 ALA A CA 1
ATOM 855 C C . ALA A 1 105 ? 0.956 6.975 4.505 1.00 94.00 105 ALA A C 1
ATOM 857 O O . ALA A 1 105 ? 2.141 7.203 4.711 1.00 94.00 105 ALA A O 1
ATOM 858 N N . MET A 1 106 ? 0.171 7.828 3.837 1.00 94.25 106 MET A N 1
ATOM 859 C CA . MET A 1 106 ? 0.641 9.113 3.295 1.00 94.25 106 MET A CA 1
ATOM 860 C C . MET A 1 106 ? 1.266 10.004 4.365 1.00 94.25 106 MET A C 1
ATOM 862 O O . MET A 1 106 ? 2.310 10.604 4.144 1.00 94.25 106 MET A O 1
ATOM 866 N N . THR A 1 107 ? 0.645 10.066 5.545 1.00 93.44 107 THR A N 1
ATOM 867 C CA . THR A 1 107 ? 1.171 10.854 6.668 1.00 93.44 107 THR A CA 1
ATOM 868 C C . THR A 1 107 ? 2.492 10.284 7.183 1.00 93.44 107 THR A C 1
ATOM 870 O O . THR A 1 107 ? 3.390 11.038 7.533 1.00 93.44 107 THR A O 1
ATOM 873 N N . TYR A 1 108 ? 2.620 8.956 7.250 1.00 93.12 108 TYR A N 1
ATOM 874 C CA . TYR A 1 108 ? 3.846 8.308 7.719 1.00 93.12 108 TYR A CA 1
ATOM 875 C C . TYR A 1 108 ? 4.989 8.413 6.700 1.00 93.12 108 TYR A C 1
ATOM 877 O O . TYR A 1 108 ? 6.134 8.663 7.062 1.00 93.12 108 TYR A O 1
ATOM 885 N N . PHE A 1 109 ? 4.666 8.240 5.423 1.00 93.81 109 PHE A N 1
ATOM 886 C CA . PHE A 1 109 ? 5.587 8.291 4.294 1.00 93.81 109 PHE A CA 1
ATOM 887 C C . PHE A 1 109 ? 5.561 9.663 3.604 1.00 93.81 109 PHE A C 1
ATOM 889 O O . PHE A 1 109 ? 5.665 9.758 2.381 1.00 93.81 109 PHE A O 1
ATOM 896 N N . SER A 1 110 ? 5.417 10.736 4.383 1.00 93.81 110 SER A N 1
ATOM 897 C CA . SER A 1 110 ? 5.308 12.108 3.870 1.00 93.81 110 SER A CA 1
ATOM 898 C C . SER A 1 110 ? 6.558 12.584 3.133 1.00 93.81 110 SER A C 1
ATOM 900 O O . SER A 1 110 ? 6.489 13.515 2.340 1.00 93.81 110 SER A O 1
ATOM 902 N N . ASN A 1 111 ? 7.701 11.954 3.410 1.00 93.69 111 ASN A N 1
ATOM 903 C CA . ASN A 1 111 ? 8.989 12.302 2.814 1.00 93.69 111 ASN A CA 1
ATOM 904 C C . ASN A 1 111 ? 9.147 11.751 1.389 1.00 93.69 111 ASN A C 1
ATOM 906 O O . ASN A 1 111 ? 10.090 12.120 0.695 1.00 93.69 111 ASN A O 1
ATOM 910 N N . PHE A 1 112 ? 8.253 10.857 0.959 1.00 94.44 112 PHE A N 1
ATOM 911 C CA . PHE A 1 112 ? 8.266 10.290 -0.384 1.00 94.44 112 PHE A CA 1
ATOM 912 C C . PHE A 1 112 ? 7.365 11.068 -1.332 1.00 94.44 112 PHE A C 1
ATOM 914 O O . PHE A 1 112 ? 6.508 11.853 -0.923 1.00 94.44 112 PHE A O 1
ATOM 921 N N . LYS A 1 113 ? 7.565 10.846 -2.630 1.00 95.12 113 LYS A N 1
ATOM 922 C CA . LYS A 1 113 ? 6.785 11.517 -3.661 1.00 95.12 113 LYS A CA 1
ATOM 923 C C . LYS A 1 113 ? 5.444 10.809 -3.821 1.00 95.12 113 LYS A C 1
ATOM 925 O O . LYS A 1 113 ? 5.399 9.604 -4.055 1.00 95.12 113 LYS A O 1
ATOM 930 N N . TRP A 1 114 ? 4.367 11.577 -3.731 1.00 96.25 114 TRP A N 1
ATOM 931 C CA . TRP A 1 114 ? 3.000 11.110 -3.941 1.00 96.25 114 TRP A CA 1
ATOM 932 C C . TRP A 1 114 ? 2.394 11.785 -5.166 1.00 96.25 114 TRP A C 1
ATOM 934 O O . TRP A 1 114 ? 2.716 12.937 -5.467 1.00 96.25 114 TRP A O 1
ATOM 944 N N . ASN A 1 115 ? 1.505 11.087 -5.869 1.00 95.38 115 ASN A N 1
ATOM 945 C CA . ASN A 1 115 ? 0.665 11.735 -6.872 1.00 95.38 115 ASN A CA 1
ATOM 946 C C . ASN A 1 115 ? -0.423 12.603 -6.212 1.00 95.38 115 ASN A C 1
ATOM 948 O O . ASN A 1 115 ? -0.646 12.543 -5.002 1.00 95.38 115 ASN A O 1
ATOM 952 N N . THR A 1 116 ? -1.127 13.394 -7.021 1.00 91.44 116 THR A N 1
ATOM 953 C CA . THR A 1 116 ? -2.191 14.307 -6.569 1.00 91.44 116 THR A CA 1
ATOM 954 C C . THR A 1 116 ? -3.319 13.595 -5.829 1.00 91.44 116 THR A C 1
ATOM 956 O O . THR A 1 116 ? -3.819 14.111 -4.833 1.00 91.44 116 THR A O 1
ATOM 959 N N . ASP A 1 117 ? -3.678 12.389 -6.269 1.00 89.44 117 ASP A N 1
ATOM 960 C CA . ASP A 1 117 ? -4.755 11.605 -5.657 1.00 89.44 117 ASP A CA 1
ATOM 961 C C . ASP A 1 117 ? -4.282 10.879 -4.381 1.00 89.44 117 ASP A C 1
ATOM 963 O O . ASP A 1 117 ? -5.081 10.378 -3.583 1.00 89.44 117 ASP A O 1
ATOM 967 N N . GLY A 1 118 ? -2.965 10.836 -4.153 1.00 91.75 118 GLY A N 1
ATOM 968 C CA . GLY A 1 118 ? -2.316 10.209 -3.005 1.00 91.75 118 GLY A CA 1
ATOM 969 C C . GLY A 1 118 ? -2.423 8.682 -2.977 1.00 91.75 118 GLY A C 1
ATOM 970 O O . GLY A 1 118 ? -2.322 8.074 -1.911 1.00 91.75 118 GLY A O 1
ATOM 971 N N . ASN A 1 119 ? -2.734 8.045 -4.098 1.00 94.88 119 ASN A N 1
ATOM 972 C CA . ASN A 1 119 ? -2.817 6.590 -4.222 1.00 94.88 119 ASN A CA 1
ATOM 973 C C . ASN A 1 119 ? -1.540 5.983 -4.813 1.00 94.88 119 ASN A C 1
ATOM 975 O O . ASN A 1 119 ? -1.355 4.775 -4.712 1.00 94.88 119 ASN A O 1
ATOM 979 N N . ILE A 1 120 ? -0.649 6.792 -5.384 1.00 96.44 120 ILE A N 1
ATOM 980 C CA . ILE A 1 120 ? 0.627 6.347 -5.940 1.00 96.44 120 ILE A CA 1
ATOM 981 C C . ILE A 1 120 ? 1.761 6.994 -5.153 1.00 96.44 120 ILE A C 1
ATOM 983 O O . ILE A 1 120 ? 1.825 8.218 -5.044 1.00 96.44 120 ILE A O 1
ATOM 987 N N . MET A 1 121 ? 2.660 6.159 -4.637 1.00 96.06 121 MET A N 1
ATOM 988 C CA . MET A 1 121 ? 3.871 6.565 -3.927 1.00 96.06 121 MET A CA 1
ATOM 989 C C . MET A 1 121 ? 5.107 6.109 -4.703 1.00 96.06 121 MET A C 1
ATOM 991 O O . MET A 1 121 ? 5.216 4.933 -5.046 1.00 96.06 121 MET A O 1
ATOM 995 N N . GLU A 1 122 ? 6.054 7.011 -4.939 1.00 95.19 122 GLU A N 1
ATOM 996 C CA . GLU A 1 122 ? 7.352 6.719 -5.551 1.00 95.19 122 GLU A CA 1
ATOM 997 C C . GLU A 1 122 ? 8.464 6.812 -4.500 1.00 95.19 122 GLU A C 1
ATOM 999 O O . GLU A 1 122 ? 8.559 7.800 -3.768 1.00 95.19 122 GLU A O 1
ATOM 1004 N N . THR A 1 123 ? 9.336 5.804 -4.446 1.00 94.12 123 THR A N 1
ATOM 1005 C CA . THR A 1 123 ? 10.491 5.782 -3.538 1.00 94.12 123 THR A CA 1
ATOM 1006 C C . THR A 1 123 ? 11.754 5.325 -4.264 1.00 94.12 123 THR A C 1
ATOM 1008 O O . THR A 1 123 ? 11.674 4.479 -5.158 1.00 94.12 123 THR A O 1
ATOM 1011 N N . PRO A 1 124 ? 12.949 5.760 -3.844 1.00 91.50 124 PRO A N 1
ATOM 1012 C CA . PRO A 1 124 ? 14.191 5.114 -4.258 1.00 91.50 124 PRO A CA 1
ATOM 1013 C C . PRO A 1 124 ? 14.177 3.614 -3.913 1.00 91.50 124 PRO A C 1
ATOM 1015 O O . PRO A 1 124 ? 13.629 3.210 -2.883 1.00 91.50 124 PRO A O 1
AT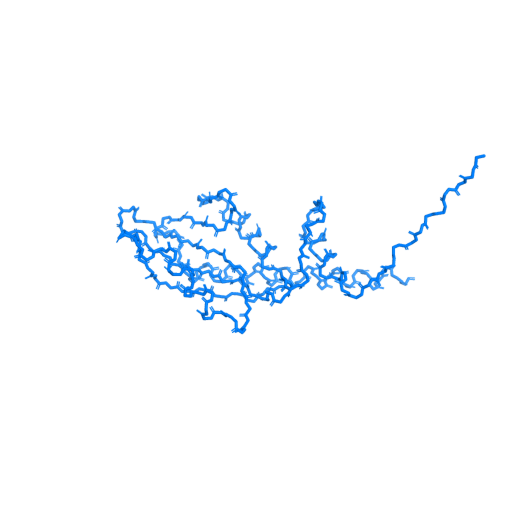OM 1018 N N . ILE A 1 125 ? 14.785 2.769 -4.755 1.00 85.75 125 ILE A N 1
ATOM 1019 C CA . ILE A 1 125 ? 14.860 1.310 -4.511 1.00 85.75 125 ILE A CA 1
ATOM 1020 C C . ILE A 1 125 ? 15.578 0.979 -3.189 1.00 85.75 125 ILE A C 1
ATOM 1022 O O . ILE A 1 125 ? 15.274 -0.040 -2.568 1.00 85.75 125 ILE A O 1
ATOM 1026 N N . SER A 1 126 ? 16.517 1.821 -2.758 1.00 84.12 126 SER A N 1
ATOM 1027 C CA . SER A 1 126 ? 17.326 1.625 -1.552 1.00 84.12 126 SER A CA 1
ATOM 1028 C C . SER A 1 126 ? 16.572 1.852 -0.241 1.00 84.12 126 SER A C 1
ATOM 1030 O O . SER A 1 126 ? 16.974 1.306 0.781 1.00 84.12 126 SER A O 1
ATOM 1032 N N . GLU A 1 127 ? 15.505 2.653 -0.243 1.00 79.94 127 GLU A N 1
ATOM 1033 C CA . GLU A 1 127 ? 14.918 3.184 0.998 1.00 79.94 127 GLU A CA 1
ATOM 1034 C C . GLU A 1 127 ? 13.745 2.363 1.530 1.00 79.94 127 GLU A C 1
ATOM 1036 O O . GLU A 1 127 ? 13.510 2.317 2.736 1.00 79.94 127 GLU A O 1
ATOM 1041 N N . THR A 1 128 ? 12.994 1.699 0.653 1.00 79.50 128 THR A N 1
ATOM 1042 C CA . THR A 1 128 ? 11.852 0.876 1.067 1.00 79.50 128 THR A CA 1
ATOM 1043 C C . THR A 1 128 ? 11.747 -0.374 0.228 1.00 79.50 128 THR A C 1
ATOM 1045 O O . THR A 1 128 ? 12.109 -0.365 -0.944 1.00 79.50 128 THR A O 1
ATOM 1048 N N . ASN A 1 129 ? 11.197 -1.435 0.810 1.00 86.62 129 ASN A N 1
ATOM 1049 C CA . ASN A 1 129 ? 10.783 -2.638 0.103 1.00 86.62 129 ASN A CA 1
ATOM 1050 C C . ASN A 1 129 ? 9.344 -3.012 0.500 1.00 86.62 129 ASN A C 1
ATOM 1052 O O . ASN A 1 129 ? 8.755 -2.436 1.420 1.00 86.62 129 ASN A O 1
ATOM 1056 N N . GLU A 1 130 ? 8.782 -3.993 -0.195 1.00 89.81 130 GLU A N 1
ATOM 1057 C CA . GLU A 1 130 ? 7.435 -4.512 0.026 1.00 89.81 130 GLU A CA 1
ATOM 1058 C C . GLU A 1 130 ? 7.212 -4.997 1.463 1.00 89.81 130 GLU A C 1
ATOM 1060 O O . GLU A 1 130 ? 6.111 -4.868 1.992 1.00 89.81 130 GLU A O 1
ATOM 1065 N N . TRP A 1 131 ? 8.255 -5.513 2.117 1.00 90.06 131 TRP A N 1
ATOM 1066 C CA . TRP A 1 131 ? 8.168 -6.051 3.469 1.00 90.06 131 TRP A CA 1
ATOM 1067 C C . TRP A 1 131 ? 8.069 -4.935 4.510 1.00 90.06 131 TRP A C 1
ATOM 1069 O O . TRP A 1 131 ? 7.198 -4.974 5.378 1.00 90.06 131 TRP A O 1
ATOM 1079 N N . ILE A 1 132 ? 8.896 -3.893 4.379 1.00 90.94 132 ILE A N 1
ATOM 1080 C CA . ILE A 1 132 ? 8.839 -2.680 5.205 1.00 90.94 132 ILE A CA 1
ATOM 1081 C C . ILE A 1 132 ? 7.474 -2.008 5.038 1.00 90.94 132 ILE A C 1
ATOM 1083 O O . ILE A 1 132 ? 6.836 -1.659 6.033 1.00 90.94 132 ILE A O 1
ATOM 1087 N N . LEU A 1 133 ? 6.997 -1.876 3.795 1.00 93.06 133 LEU A N 1
ATOM 1088 C CA . LEU A 1 133 ? 5.686 -1.300 3.512 1.00 93.06 133 LEU A CA 1
ATOM 1089 C C . LEU A 1 133 ? 4.561 -2.130 4.144 1.00 93.06 133 LEU A C 1
ATOM 1091 O O . LEU A 1 133 ? 3.725 -1.580 4.857 1.00 93.06 133 LEU A O 1
ATOM 1095 N N . SER A 1 134 ? 4.566 -3.447 3.929 1.00 94.38 134 SER A N 1
ATOM 1096 C CA . SER A 1 134 ? 3.575 -4.374 4.487 1.00 94.38 134 SER A CA 1
ATOM 1097 C C . SER A 1 134 ? 3.528 -4.306 6.013 1.00 94.38 134 SER A C 1
ATOM 1099 O O . SER A 1 134 ? 2.468 -4.071 6.595 1.00 94.38 134 SER A O 1
ATOM 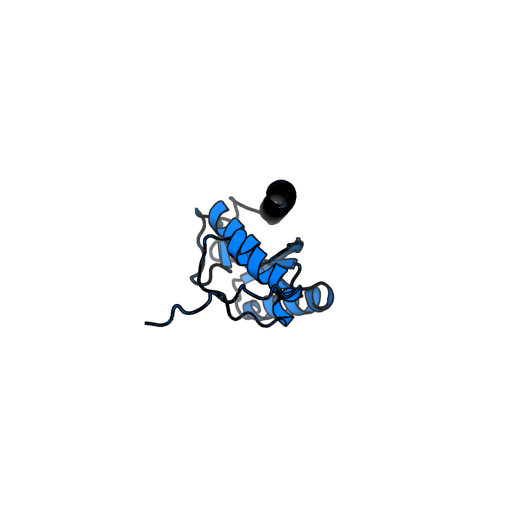1101 N N . ASN A 1 135 ? 4.684 -4.405 6.673 1.00 94.94 135 ASN A N 1
ATOM 1102 C CA . ASN A 1 135 ? 4.776 -4.313 8.127 1.00 94.94 135 ASN A CA 1
ATOM 1103 C C . ASN A 1 135 ? 4.234 -2.984 8.646 1.00 94.94 135 ASN A C 1
ATOM 1105 O O . ASN A 1 135 ? 3.498 -2.953 9.636 1.00 94.94 135 ASN A O 1
ATOM 1109 N N . LYS A 1 136 ? 4.558 -1.881 7.965 1.00 94.75 136 LYS A N 1
ATOM 1110 C CA . LYS A 1 136 ? 4.091 -0.568 8.390 1.00 94.75 136 LYS A CA 1
ATOM 1111 C C . LYS A 1 136 ? 2.590 -0.398 8.203 1.00 94.75 136 LYS A C 1
ATOM 1113 O O . LYS A 1 136 ? 1.927 0.128 9.097 1.00 94.75 136 LYS A O 1
ATOM 1118 N N . LEU A 1 137 ? 2.034 -0.875 7.093 1.00 95.50 137 LEU A N 1
ATOM 1119 C CA . LEU A 1 137 ? 0.589 -0.875 6.871 1.00 95.50 137 LEU A CA 1
ATOM 1120 C C . LEU A 1 137 ? -0.136 -1.696 7.945 1.00 95.50 137 LEU A C 1
ATOM 1122 O O . LEU A 1 137 ? -1.145 -1.238 8.483 1.00 95.50 137 LEU A O 1
ATOM 1126 N N . GLN A 1 138 ? 0.407 -2.851 8.337 1.00 95.00 138 GLN A N 1
ATOM 1127 C CA . GLN A 1 138 ? -0.144 -3.643 9.440 1.00 95.00 138 GLN A CA 1
ATOM 1128 C C . GLN A 1 138 ? -0.075 -2.911 10.788 1.00 95.00 138 GLN A C 1
ATOM 1130 O O . GLN A 1 138 ? -1.033 -2.949 11.561 1.00 95.00 138 GLN A O 1
ATOM 1135 N N . GLU A 1 139 ? 1.026 -2.220 11.087 1.00 95.38 139 GLU A N 1
ATOM 1136 C CA . GLU A 1 139 ? 1.160 -1.420 12.311 1.00 95.38 139 GLU A CA 1
ATOM 1137 C C . GLU A 1 139 ? 0.133 -0.277 12.356 1.00 95.38 139 GLU A C 1
ATOM 1139 O O . GLU A 1 139 ? -0.553 -0.086 13.366 1.00 95.38 139 GLU A O 1
ATOM 1144 N N . LEU A 1 140 ? -0.027 0.449 11.246 1.00 94.00 140 LEU A N 1
ATOM 1145 C C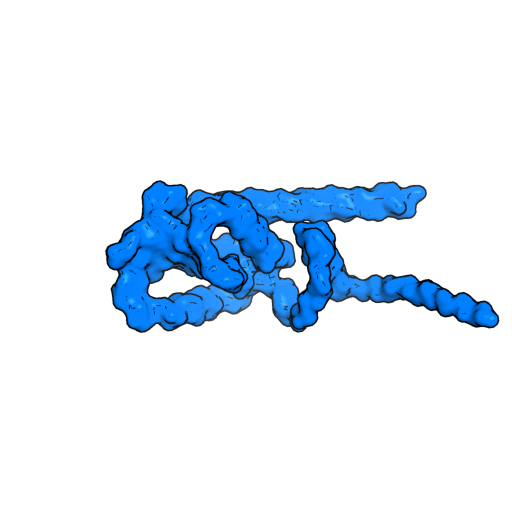A . LEU A 1 140 ? -1.017 1.518 11.114 1.00 94.00 140 LEU A CA 1
ATOM 1146 C C . LEU A 1 140 ? -2.442 0.979 11.267 1.00 94.00 140 LEU A C 1
ATOM 1148 O O . LEU A 1 140 ? -3.245 1.574 11.989 1.00 94.00 140 LEU A O 1
ATOM 1152 N N . HIS A 1 141 ? -2.741 -0.175 10.669 1.00 92.94 141 HIS A N 1
ATOM 1153 C CA . HIS A 1 141 ? -4.018 -0.853 10.856 1.00 92.94 141 HIS A CA 1
ATOM 1154 C C . HIS A 1 141 ? -4.271 -1.194 12.334 1.00 92.94 141 HIS A C 1
ATOM 1156 O O . HIS A 1 141 ? -5.316 -0.836 12.882 1.00 92.94 141 HIS A O 1
ATOM 1162 N N . ARG A 1 142 ? -3.300 -1.806 13.027 1.00 92.31 142 ARG A N 1
ATOM 1163 C CA . ARG A 1 142 ? -3.414 -2.120 14.466 1.00 92.31 142 ARG A CA 1
ATOM 1164 C C . ARG A 1 142 ? -3.677 -0.869 15.302 1.00 92.31 142 ARG A C 1
ATOM 1166 O O . ARG A 1 142 ? -4.496 -0.905 16.221 1.00 92.31 142 ARG A O 1
ATOM 1173 N N . LYS A 1 143 ? -3.029 0.252 14.971 1.00 90.50 143 LYS A N 1
ATOM 1174 C CA . LYS A 1 143 ? -3.260 1.543 15.636 1.00 90.50 143 LYS A CA 1
ATOM 1175 C C . LYS A 1 143 ? -4.689 2.049 15.420 1.00 90.50 143 LYS A C 1
ATOM 1177 O O . LYS A 1 143 ? -5.323 2.480 16.381 1.00 90.50 143 LYS A O 1
ATOM 1182 N N . GLN A 1 144 ? -5.222 1.953 14.201 1.00 86.94 144 GLN A N 1
ATOM 1183 C CA . GLN A 1 144 ? -6.614 2.321 13.905 1.00 86.94 144 GLN A CA 1
ATOM 1184 C C . GLN A 1 144 ? -7.612 1.456 14.680 1.00 86.94 144 GLN A C 1
ATOM 1186 O O . GLN A 1 144 ? -8.535 1.988 15.295 1.00 86.94 144 GLN A O 1
ATOM 1191 N N . VAL A 1 145 ? -7.391 0.139 14.715 1.00 88.31 145 VAL A N 1
ATOM 1192 C CA . VAL A 1 145 ? -8.219 -0.804 15.482 1.00 88.31 145 VAL A CA 1
ATOM 1193 C C . VAL A 1 145 ? -8.190 -0.463 16.973 1.00 88.31 145 VAL A C 1
ATOM 1195 O O . VAL A 1 145 ? -9.240 -0.368 17.606 1.00 88.31 145 VAL A O 1
ATOM 1198 N N . LYS A 1 146 ? -7.006 -0.204 17.541 1.00 88.25 146 LYS A N 1
ATOM 1199 C CA . LYS A 1 146 ? -6.861 0.200 18.947 1.00 88.25 146 LYS A CA 1
ATOM 1200 C C . LYS A 1 146 ? -7.617 1.496 19.254 1.00 88.25 146 LYS A C 1
ATOM 1202 O O . LYS A 1 146 ? -8.316 1.566 20.263 1.00 88.25 146 LYS A O 1
ATOM 1207 N N . ASN A 1 147 ? -7.509 2.501 18.386 1.00 83.88 147 ASN A N 1
ATOM 1208 C CA . ASN A 1 147 ? -8.216 3.772 18.548 1.00 83.88 147 ASN A CA 1
ATOM 1209 C C . ASN A 1 147 ? -9.736 3.587 18.504 1.00 83.88 147 ASN A C 1
ATOM 1211 O O . ASN A 1 147 ? -10.436 4.136 19.354 1.00 83.88 147 ASN A O 1
ATOM 1215 N N . LEU A 1 148 ? -10.237 2.764 17.577 1.00 84.25 148 LEU A N 1
ATOM 1216 C CA . LEU A 1 148 ? -11.651 2.403 17.518 1.00 84.25 148 LEU A CA 1
ATOM 1217 C C . LEU A 1 148 ? -12.115 1.747 18.825 1.00 84.25 148 LEU A C 1
ATOM 1219 O O . LEU A 1 148 ? -13.117 2.161 19.403 1.00 84.25 148 LEU A O 1
ATOM 1223 N N . PHE A 1 149 ? -11.381 0.748 19.318 1.00 84.44 149 PHE A N 1
ATOM 1224 C CA . PHE A 1 149 ? -11.733 0.081 20.570 1.00 84.44 149 PHE A CA 1
ATOM 1225 C C . PHE A 1 149 ? -11.745 1.042 21.761 1.00 84.44 149 PHE A C 1
ATOM 1227 O O . PHE A 1 149 ? -12.664 0.984 22.578 1.00 84.44 149 PHE A O 1
ATOM 1234 N N . ASN A 1 150 ? -10.763 1.940 21.858 1.00 81.25 150 ASN A N 1
ATOM 1235 C CA . ASN A 1 150 ? -10.722 2.952 22.912 1.00 81.25 150 ASN A CA 1
ATOM 1236 C C . ASN A 1 150 ? -11.918 3.907 22.832 1.00 81.25 150 ASN A C 1
ATOM 1238 O O . ASN A 1 150 ? -12.513 4.221 23.859 1.00 81.25 150 ASN A O 1
ATOM 124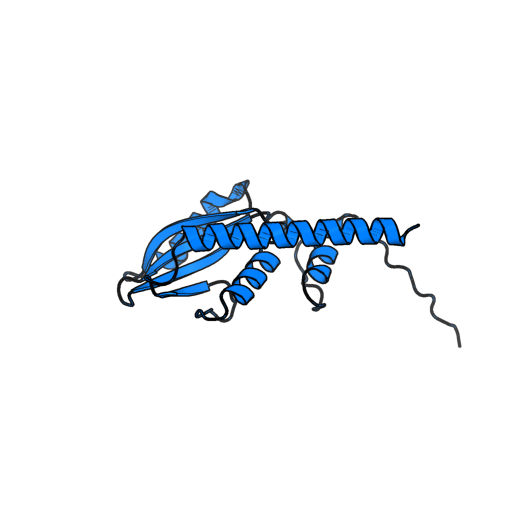2 N N . TYR A 1 151 ? -12.312 4.313 21.625 1.00 79.81 151 TYR A N 1
ATOM 1243 C CA . TYR A 1 151 ? -13.489 5.150 21.427 1.00 79.81 151 TYR A CA 1
ATOM 1244 C C . TYR A 1 151 ? -14.789 4.433 21.819 1.00 79.81 151 TYR A C 1
ATOM 1246 O O . TYR A 1 151 ? -15.623 5.003 22.515 1.00 79.81 151 TYR A O 1
ATOM 1254 N N . ILE A 1 152 ? -14.943 3.155 21.456 1.00 80.88 152 ILE A N 1
ATOM 1255 C CA . ILE A 1 152 ? -16.096 2.344 21.878 1.00 80.88 152 ILE A CA 1
ATOM 1256 C C . ILE A 1 152 ? -16.151 2.227 23.407 1.00 80.88 152 ILE A C 1
ATOM 1258 O O . ILE A 1 152 ? -17.230 2.330 23.986 1.00 80.88 152 ILE A O 1
ATOM 1262 N N . LYS A 1 153 ? -15.005 2.026 24.074 1.00 79.00 153 LYS A N 1
ATOM 1263 C CA . LYS A 1 153 ? -14.931 2.012 25.544 1.00 79.00 153 LYS A CA 1
ATOM 1264 C C . LYS A 1 153 ? -15.358 3.353 26.139 1.00 79.00 153 LYS A C 1
ATOM 1266 O O . LYS A 1 153 ? -16.185 3.358 27.042 1.00 79.00 153 LYS A O 1
ATOM 1271 N N . PHE A 1 154 ? -14.848 4.462 25.603 1.00 81.19 154 PHE A N 1
ATOM 1272 C CA . PHE A 1 154 ? -15.236 5.809 26.022 1.00 81.19 154 PHE A CA 1
ATOM 1273 C C . PHE A 1 154 ? -16.750 6.026 25.896 1.00 81.19 154 PHE A C 1
ATOM 1275 O O . PHE A 1 154 ? -17.377 6.430 26.865 1.00 81.19 154 PHE A O 1
ATOM 1282 N N . LEU A 1 155 ? -17.349 5.663 24.756 1.00 79.50 155 LEU A N 1
ATOM 1283 C CA . LEU A 1 155 ? -18.793 5.795 24.532 1.00 79.50 155 LEU A CA 1
ATOM 1284 C C . LEU A 1 155 ? -19.655 4.960 25.486 1.00 79.50 155 LEU A C 1
ATOM 1286 O O . LEU A 1 155 ? -20.796 5.331 25.751 1.00 79.50 155 LEU A O 1
ATOM 1290 N N . LYS A 1 156 ? -19.155 3.806 25.943 1.00 78.00 156 LYS A N 1
ATOM 1291 C CA . LYS A 1 156 ? -19.852 2.990 26.944 1.00 78.00 156 LYS A CA 1
ATOM 1292 C C . LYS A 1 156 ? -19.806 3.653 28.316 1.00 78.00 156 LYS A C 1
ATOM 1294 O O . LYS A 1 156 ? -20.840 3.750 28.956 1.00 78.00 156 LYS A O 1
ATOM 1299 N N . LEU A 1 157 ? -18.633 4.144 28.712 1.00 76.31 157 LEU A N 1
ATOM 1300 C CA . LEU A 1 157 ? -18.425 4.815 29.997 1.00 76.31 157 LEU A CA 1
ATOM 1301 C C . LEU A 1 157 ? -19.122 6.180 30.076 1.00 76.31 157 LEU A C 1
ATOM 1303 O O . LEU A 1 157 ? -19.478 6.610 31.158 1.00 76.31 157 LEU A O 1
ATOM 1307 N N . SER A 1 158 ? -19.321 6.867 28.948 1.00 70.25 158 SER A N 1
ATOM 1308 C CA . SER A 1 158 ? -19.996 8.171 28.894 1.00 70.25 158 SER A CA 1
ATOM 1309 C C . SER A 1 158 ? -21.526 8.084 28.807 1.00 70.25 158 SER A C 1
ATOM 1311 O O . SER A 1 158 ? -22.176 9.107 28.606 1.00 70.25 158 SER A O 1
ATOM 1313 N N . LYS A 1 159 ? -22.093 6.872 28.810 1.00 55.84 159 LYS A N 1
ATOM 1314 C CA . LYS A 1 159 ? -23.544 6.617 28.802 1.00 55.84 159 LYS A CA 1
ATOM 1315 C C . LYS A 1 159 ? -24.070 6.120 30.156 1.00 55.84 159 LYS A C 1
ATOM 1317 O O . LYS A 1 159 ? -25.277 5.914 30.266 1.00 55.84 159 LYS A O 1
ATOM 1322 N N . GLU A 1 160 ? -23.181 5.930 31.128 1.00 45.44 160 GLU A N 1
ATOM 1323 C CA . GLU A 1 160 ? -23.481 5.781 32.559 1.00 45.44 160 GLU A CA 1
ATOM 1324 C C . GLU A 1 160 ? -23.364 7.149 33.242 1.00 45.44 160 GLU A C 1
ATOM 1326 O O . GLU A 1 160 ? -24.188 7.416 34.143 1.00 45.44 160 GLU A O 1
#

Radius of gyration: 19.17 Å; chains: 1; bounding box: 59×45×54 Å

Secondary structure (DSSP, 8-state):
-PPPP-------GGGHHHHHHHHHS--PPPP---GGGGG--EEEEEEEEETTTTEEEEEEEEE-TTTHHHHHHHHHHTTTT-TTEEEEEEEEEE-S-HHHHHHHHHHHTTTSEE-TTS-EEEEETTT--HHHHHHHHHHHHHHHHHHHHHHHHHHHHTT-

Organism: NCBI:txid30044

Sequence (160 aa):
KKKAASAEPKFDKNMFPLMLSGLLLKPGPPLNVKLEEYNHKYLGVLCIKNKKSNVRIYHMFPTCERNIGRDYENMRLLYANEPDLQYYNNVTTQTICPETLRRSAMTYFSNFKWNTDGNIMETPISETNEWILSNKLQELHRKQVKNLFNYIKFLKLSKE

pLDDT: mean 80.08, std 19.67, range [36.28, 97.31]

Foldseek 3Di:
DDDDDDDDDDDDPLCPLQVLVCVLDPHDPRDPDDSVLQQQQKWKWFWKAQQPVQKIKIAIDGDHPVCVVVVNVVVCVVCVPPPRIGGDDMAMDGASHSVSLLVLLCVVVVVFDADPVSRMTMGHPPPDDPVNSNVVSNVSRVVSVVVVVVVVVVVVVVVD